Protein AF-A0A497MAT0-F1 (afdb_monomer_lite)

Structure (mmCIF, N/CA/C/O backbone):
data_AF-A0A497MAT0-F1
#
_entry.id   AF-A0A497MAT0-F1
#
loop_
_atom_site.group_PDB
_atom_site.id
_atom_site.type_symbol
_atom_site.label_atom_id
_atom_site.label_alt_id
_atom_site.label_comp_id
_atom_site.label_asym_id
_atom_site.label_entity_id
_atom_site.label_seq_id
_atom_site.pdbx_PDB_ins_code
_atom_site.Cartn_x
_atom_site.Cartn_y
_atom_site.Cartn_z
_atom_site.occupancy
_atom_site.B_iso_or_equiv
_atom_site.auth_seq_id
_atom_site.auth_comp_id
_atom_site.auth_asym_id
_atom_site.auth_atom_id
_atom_site.pdbx_PDB_model_num
ATOM 1 N N . MET A 1 1 ? 36.693 -20.073 -46.738 1.00 61.56 1 MET A N 1
ATOM 2 C CA . MET A 1 1 ? 35.947 -20.848 -45.717 1.00 61.56 1 MET A CA 1
ATOM 3 C C . MET A 1 1 ? 35.997 -20.203 -44.333 1.00 61.56 1 MET A C 1
ATOM 5 O O . MET A 1 1 ? 34.972 -20.157 -43.668 1.00 61.56 1 MET A O 1
ATOM 9 N N . GLU A 1 2 ? 37.143 -19.669 -43.900 1.00 77.38 2 GLU A N 1
ATOM 10 C CA . GLU A 1 2 ? 37.290 -19.065 -42.565 1.00 77.38 2 GLU A CA 1
ATOM 11 C C . GLU A 1 2 ? 36.415 -17.817 -42.345 1.00 77.38 2 GLU A C 1
ATOM 13 O O . GLU A 1 2 ? 35.700 -17.734 -41.349 1.00 77.38 2 GLU A O 1
ATOM 18 N N . ASN A 1 3 ? 36.374 -16.897 -43.314 1.00 85.56 3 ASN A N 1
ATOM 19 C CA . ASN A 1 3 ? 35.547 -15.688 -43.222 1.00 85.56 3 ASN A CA 1
ATOM 20 C C . ASN A 1 3 ? 34.048 -16.012 -43.191 1.00 85.56 3 ASN A C 1
ATOM 22 O O . ASN A 1 3 ? 33.315 -15.440 -42.396 1.00 85.56 3 ASN A O 1
ATOM 26 N N . THR A 1 4 ? 33.600 -16.993 -43.978 1.00 90.19 4 THR A N 1
ATOM 27 C CA . THR A 1 4 ? 32.208 -17.471 -43.975 1.00 90.19 4 THR A CA 1
ATOM 28 C C . THR A 1 4 ? 31.790 -17.980 -42.595 1.00 90.19 4 THR A C 1
ATOM 30 O O . THR A 1 4 ? 30.710 -17.645 -42.117 1.00 90.19 4 THR A O 1
ATOM 33 N N . ARG A 1 5 ? 32.668 -18.730 -41.913 1.00 89.81 5 ARG A N 1
ATOM 34 C CA . ARG A 1 5 ? 32.429 -19.206 -40.544 1.00 89.81 5 ARG A CA 1
ATOM 35 C C . ARG A 1 5 ? 32.402 -18.052 -39.536 1.00 89.81 5 ARG A C 1
ATOM 37 O O . ARG A 1 5 ? 31.552 -18.050 -38.653 1.00 89.81 5 ARG A O 1
ATOM 44 N N . ARG A 1 6 ? 33.289 -17.062 -39.679 1.00 90.81 6 ARG A N 1
ATOM 45 C CA . ARG A 1 6 ? 33.311 -15.861 -38.823 1.00 90.81 6 ARG A CA 1
ATOM 46 C C . ARG A 1 6 ? 32.031 -15.035 -38.976 1.00 90.81 6 ARG A C 1
ATOM 48 O O . ARG A 1 6 ? 31.429 -14.683 -37.968 1.00 90.81 6 ARG A O 1
ATOM 55 N N . TYR A 1 7 ? 31.571 -14.798 -40.205 1.00 95.69 7 TYR A N 1
ATOM 56 C CA . TYR A 1 7 ? 30.310 -14.095 -40.447 1.00 95.69 7 TYR A CA 1
ATOM 57 C C . TYR A 1 7 ? 29.113 -14.866 -39.894 1.00 95.69 7 TYR A C 1
ATOM 59 O O . TYR A 1 7 ? 28.295 -14.267 -39.211 1.00 95.69 7 TYR A O 1
ATOM 67 N N . ALA A 1 8 ? 29.053 -16.189 -40.080 1.00 94.94 8 ALA A N 1
ATOM 68 C CA . ALA A 1 8 ? 27.979 -17.007 -39.515 1.00 94.94 8 ALA A CA 1
ATOM 69 C C . ALA A 1 8 ? 27.903 -16.908 -37.979 1.00 94.94 8 ALA A C 1
ATOM 71 O O . ALA A 1 8 ? 26.812 -16.790 -37.424 1.00 94.94 8 ALA A O 1
ATOM 72 N N . ILE A 1 9 ? 29.052 -16.901 -37.291 1.00 95.88 9 ILE A N 1
ATOM 73 C CA . ILE A 1 9 ? 29.111 -16.734 -35.830 1.00 95.88 9 ILE A CA 1
ATOM 74 C C . ILE A 1 9 ? 28.631 -15.337 -35.423 1.00 95.88 9 ILE A C 1
ATOM 76 O O . ILE A 1 9 ? 27.821 -15.215 -34.508 1.00 95.88 9 ILE A O 1
ATOM 80 N N . ILE A 1 10 ? 29.088 -14.287 -36.111 1.00 96.31 10 ILE A N 1
ATOM 81 C CA . ILE A 1 10 ? 28.670 -12.907 -35.823 1.00 96.31 10 ILE A CA 1
ATOM 82 C C . ILE A 1 10 ? 27.159 -12.751 -36.032 1.00 96.31 10 ILE A C 1
ATOM 84 O O . ILE A 1 10 ? 26.474 -12.201 -35.174 1.00 96.31 10 ILE A O 1
ATOM 88 N N . THR A 1 11 ? 26.620 -13.283 -37.130 1.00 95.56 11 THR A N 1
ATOM 89 C CA . THR A 1 11 ? 25.180 -13.259 -37.407 1.00 95.56 11 THR A CA 1
ATOM 90 C C . THR A 1 11 ? 24.389 -14.003 -36.330 1.00 95.56 11 THR A C 1
ATOM 92 O O . THR A 1 11 ? 23.381 -13.482 -35.862 1.00 95.56 11 THR A O 1
ATOM 95 N N . LEU A 1 12 ? 24.855 -15.172 -35.875 1.00 96.62 12 LEU A N 1
ATOM 96 C CA . LEU A 1 12 ? 24.203 -15.923 -34.797 1.00 96.62 12 LEU A CA 1
ATOM 97 C C . LEU A 1 12 ? 24.175 -15.135 -33.478 1.00 96.62 12 LEU A C 1
ATOM 99 O O . LEU A 1 12 ? 23.144 -15.093 -32.811 1.00 96.62 12 LEU A O 1
ATOM 103 N N . LEU A 1 13 ? 25.282 -14.480 -33.115 1.00 96.44 13 LEU A N 1
ATOM 104 C CA . LEU A 1 13 ? 25.360 -13.664 -31.900 1.00 96.44 13 LEU A CA 1
ATOM 105 C C . LEU A 1 13 ? 24.410 -12.462 -31.958 1.00 96.44 13 LEU A C 1
ATOM 107 O O . LEU A 1 13 ? 23.730 -12.175 -30.976 1.00 96.44 13 LEU A O 1
ATOM 111 N N . LEU A 1 14 ? 24.309 -11.797 -33.111 1.00 96.56 14 LEU A N 1
ATOM 112 C CA . LEU A 1 14 ? 23.373 -10.686 -33.302 1.00 96.56 14 LEU A CA 1
ATOM 113 C C . LEU A 1 14 ? 21.911 -11.137 -33.187 1.00 96.56 14 LEU A C 1
ATOM 115 O O . LEU A 1 14 ? 21.107 -10.433 -32.580 1.00 96.56 14 LEU A O 1
ATOM 119 N N . LEU A 1 15 ? 21.571 -12.319 -33.710 1.00 96.12 15 LEU A N 1
ATOM 120 C CA . LEU A 1 15 ? 20.229 -12.889 -33.570 1.00 96.12 15 LEU A CA 1
ATOM 121 C C . LEU A 1 15 ? 19.898 -13.229 -32.111 1.00 96.12 15 LEU A C 1
ATOM 123 O O . LEU A 1 15 ? 18.789 -12.947 -31.66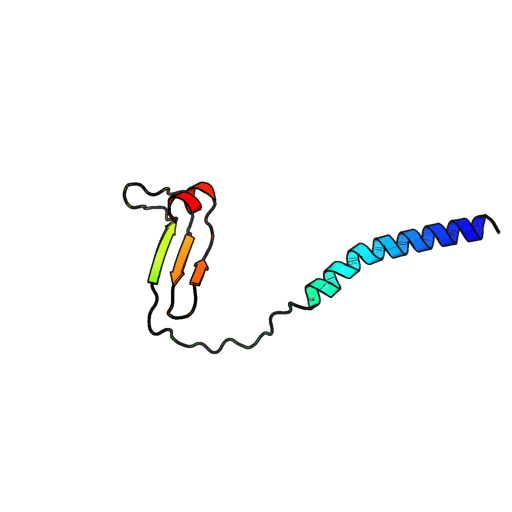6 1.00 96.12 15 LEU A O 1
ATOM 127 N N . LEU A 1 16 ? 20.854 -13.774 -31.351 1.00 95.50 16 LEU A N 1
ATOM 128 C CA . LEU A 1 16 ? 20.673 -14.053 -29.921 1.00 95.50 16 LEU A CA 1
ATOM 129 C C . LEU A 1 16 ? 20.451 -12.772 -29.111 1.00 95.50 16 LEU A C 1
ATOM 131 O O . LEU A 1 16 ? 19.585 -12.744 -28.242 1.00 95.50 16 LEU A O 1
ATOM 135 N N . VAL A 1 17 ? 21.189 -11.703 -29.420 1.00 94.69 17 VAL A N 1
ATOM 136 C CA . VAL A 1 17 ? 21.008 -10.389 -28.788 1.00 94.69 17 VAL A CA 1
ATOM 137 C C . VAL A 1 17 ? 19.650 -9.795 -29.163 1.00 94.69 17 VAL A C 1
ATOM 139 O O . VAL A 1 17 ? 18.925 -9.352 -28.287 1.00 94.69 17 VAL A O 1
ATOM 142 N N . ALA A 1 18 ? 19.243 -9.833 -30.434 1.00 93.06 18 ALA A N 1
ATOM 143 C CA . ALA A 1 18 ? 17.919 -9.358 -30.843 1.00 93.06 18 ALA A CA 1
ATOM 144 C C . ALA A 1 18 ? 16.786 -10.125 -30.134 1.00 93.06 18 ALA A C 1
ATOM 146 O O . ALA A 1 18 ? 15.777 -9.540 -29.738 1.00 93.06 18 ALA A O 1
ATOM 147 N N . LEU A 1 19 ? 16.979 -11.428 -29.916 1.00 92.69 19 LEU A N 1
ATOM 148 C CA . LEU A 1 19 ? 16.014 -12.287 -29.247 1.00 92.69 19 LEU A CA 1
ATOM 149 C C . LEU A 1 19 ? 15.774 -11.880 -27.781 1.00 92.69 19 LEU A C 1
ATOM 151 O O . LEU A 1 19 ? 14.632 -11.959 -27.329 1.00 92.69 19 LEU A O 1
ATOM 155 N N . THR A 1 20 ? 16.784 -11.380 -27.053 1.00 89.44 20 THR A N 1
ATOM 156 C CA . THR A 1 20 ? 16.601 -10.921 -25.658 1.00 89.44 20 THR A CA 1
ATOM 157 C C . THR A 1 20 ? 15.731 -9.671 -25.548 1.00 89.44 20 THR A C 1
ATOM 159 O O . THR A 1 20 ? 15.094 -9.474 -24.516 1.00 89.44 20 THR A O 1
ATOM 162 N N . TYR A 1 21 ? 15.649 -8.857 -26.603 1.00 87.94 21 TYR A N 1
ATOM 163 C CA . TYR A 1 21 ? 14.765 -7.688 -26.647 1.00 87.94 21 TYR A CA 1
ATOM 164 C C . TYR A 1 21 ? 13.331 -8.042 -27.063 1.00 87.94 21 TYR A C 1
ATOM 166 O O . TYR A 1 21 ? 12.388 -7.379 -26.636 1.00 87.94 21 TYR A O 1
ATOM 174 N N . ILE A 1 22 ? 13.151 -9.089 -27.875 1.00 86.75 22 ILE A N 1
ATOM 175 C CA . ILE A 1 22 ? 11.842 -9.495 -28.408 1.00 86.75 22 ILE A CA 1
ATOM 176 C C . ILE A 1 22 ? 11.113 -10.456 -27.455 1.00 86.75 22 ILE A C 1
ATOM 178 O O . ILE A 1 22 ? 9.897 -10.373 -27.310 1.00 86.75 22 ILE A O 1
ATOM 182 N N . LEU A 1 23 ? 11.823 -11.352 -26.759 1.00 85.19 23 LEU A N 1
ATOM 183 C CA . LEU A 1 23 ? 11.190 -12.302 -25.834 1.00 85.19 23 LEU A CA 1
ATOM 184 C C . LEU A 1 23 ? 10.325 -11.613 -24.760 1.00 85.19 23 LEU A C 1
ATOM 186 O O . LEU A 1 23 ? 9.166 -11.996 -24.604 1.00 85.19 23 LEU A O 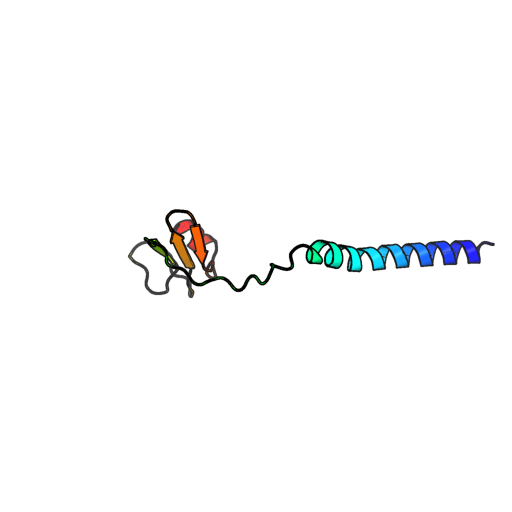1
ATOM 190 N N . PRO A 1 24 ? 10.821 -10.586 -24.043 1.00 79.00 24 PRO A N 1
ATOM 191 C CA . PRO A 1 24 ? 10.051 -9.929 -22.994 1.00 79.00 24 PRO A CA 1
ATOM 192 C C . PRO A 1 24 ? 8.781 -9.254 -23.510 1.00 79.00 24 PRO A C 1
ATOM 194 O O . PRO A 1 24 ? 7.800 -9.206 -22.777 1.00 79.00 24 PRO A O 1
ATOM 197 N N . SER A 1 25 ? 8.766 -8.743 -24.748 1.00 72.44 25 SER A N 1
ATOM 198 C CA . SER A 1 25 ? 7.569 -8.112 -25.318 1.00 72.44 25 SER A CA 1
ATOM 199 C C . SER A 1 25 ? 6.501 -9.141 -25.690 1.00 72.44 25 SER A C 1
ATOM 201 O O . SER A 1 25 ? 5.317 -8.886 -25.480 1.00 72.44 25 SER A O 1
ATOM 203 N N . ILE A 1 26 ? 6.908 -10.327 -26.149 1.00 73.56 26 ILE A N 1
ATOM 204 C CA . ILE A 1 26 ? 5.995 -11.445 -26.421 1.00 73.56 26 ILE A CA 1
ATOM 205 C C . ILE A 1 26 ? 5.437 -12.016 -25.110 1.00 73.56 26 ILE A C 1
ATOM 207 O O . ILE A 1 26 ? 4.231 -12.228 -25.008 1.00 73.56 26 ILE A O 1
ATOM 211 N N . TYR A 1 27 ? 6.277 -12.201 -24.085 1.00 69.69 27 TYR A N 1
ATOM 212 C CA . TYR A 1 27 ? 5.829 -12.690 -22.775 1.00 69.69 27 TYR A CA 1
ATOM 213 C C . TYR A 1 27 ? 4.984 -11.658 -22.007 1.00 69.69 27 TYR A C 1
ATOM 215 O O . TYR A 1 27 ? 4.028 -12.044 -21.343 1.00 69.69 27 TYR A O 1
ATOM 223 N N . ARG A 1 28 ? 5.260 -10.351 -22.138 1.00 62.09 28 ARG A N 1
ATOM 224 C CA . ARG A 1 28 ? 4.404 -9.283 -21.580 1.00 62.09 28 ARG A CA 1
ATOM 225 C C . ARG A 1 28 ? 3.088 -9.103 -22.340 1.00 62.09 28 ARG A C 1
ATOM 227 O O . ARG A 1 28 ? 2.121 -8.623 -21.762 1.00 62.09 28 ARG A O 1
ATOM 234 N N . GLY A 1 29 ? 3.028 -9.495 -23.614 1.00 51.34 29 GLY A N 1
ATOM 235 C CA . GLY A 1 29 ? 1.829 -9.379 -24.449 1.00 51.34 29 GLY A CA 1
ATOM 236 C C . GLY A 1 29 ? 0.651 -10.261 -24.013 1.00 51.34 29 GLY A C 1
ATOM 237 O O . GLY A 1 29 ? -0.460 -10.043 -24.490 1.00 51.34 29 GLY A O 1
ATOM 238 N N . GLY A 1 30 ? 0.873 -11.223 -23.108 1.00 51.50 30 GLY A N 1
ATOM 239 C CA . GLY A 1 30 ? -0.169 -12.080 -22.528 1.00 51.50 30 GLY A CA 1
ATOM 240 C C . GLY A 1 30 ? -0.992 -11.428 -21.410 1.00 51.50 30 GLY A C 1
ATOM 241 O O . GLY A 1 30 ? -2.067 -11.925 -21.092 1.00 51.50 30 GLY A O 1
ATOM 242 N N . GLU A 1 31 ? -0.538 -10.298 -20.863 1.00 53.69 31 GLU A N 1
ATOM 243 C CA . GLU A 1 31 ? -1.281 -9.495 -19.883 1.00 53.69 31 GLU A CA 1
ATOM 244 C C . GLU A 1 31 ? -1.810 -8.204 -20.516 1.00 53.69 31 GLU A C 1
ATOM 246 O O . GLU A 1 31 ? -1.790 -7.126 -19.923 1.00 53.69 31 GLU A O 1
ATOM 251 N N . GLN A 1 32 ? -2.317 -8.286 -21.747 1.00 51.28 32 GLN A N 1
ATOM 252 C CA . GLN A 1 32 ? -3.305 -7.298 -22.163 1.00 51.28 32 GLN A CA 1
ATOM 253 C C . GLN A 1 32 ? -4.550 -7.560 -21.326 1.00 51.28 32 GLN A C 1
ATOM 255 O O . GLN A 1 32 ? -5.363 -8.421 -21.665 1.00 51.28 3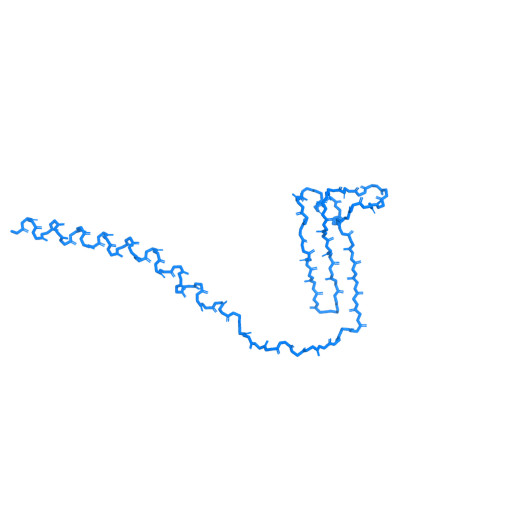2 GLN A O 1
ATOM 260 N N . ALA A 1 33 ? -4.645 -6.853 -20.195 1.00 54.56 33 ALA A N 1
ATOM 261 C CA . ALA A 1 33 ? -5.846 -6.755 -19.390 1.00 54.56 33 ALA A CA 1
ATOM 262 C C . ALA A 1 33 ? -7.014 -6.580 -20.355 1.00 54.56 33 ALA A C 1
ATOM 264 O O . ALA A 1 33 ? -7.112 -5.579 -21.071 1.00 54.56 33 ALA A O 1
ATOM 265 N N . ARG A 1 34 ? -7.832 -7.625 -20.456 1.00 51.47 34 ARG A N 1
ATOM 266 C CA . ARG A 1 34 ? -9.031 -7.619 -21.272 1.00 51.47 34 ARG A CA 1
ATOM 267 C C . ARG A 1 34 ? -9.797 -6.379 -20.836 1.00 51.47 34 ARG A C 1
ATOM 269 O O . ARG A 1 34 ? -10.177 -6.279 -19.673 1.00 51.47 34 ARG A O 1
ATOM 276 N N . SER A 1 35 ? -9.950 -5.419 -21.745 1.00 56.72 35 SER A N 1
ATOM 277 C CA . SER A 1 35 ? -10.826 -4.268 -21.546 1.00 56.72 35 SER A CA 1
ATOM 278 C C . SER A 1 35 ? -12.264 -4.780 -21.608 1.00 56.72 35 SER A C 1
ATOM 280 O O . SER A 1 35 ? -13.003 -4.563 -22.565 1.00 56.72 35 SER A O 1
ATOM 282 N N . GLU A 1 36 ? -12.638 -5.590 -20.624 1.00 61.03 36 GLU A N 1
ATOM 283 C CA . GLU A 1 36 ? -14.022 -5.703 -20.229 1.00 61.03 36 GLU A CA 1
ATOM 284 C C . GLU A 1 36 ? -14.312 -4.348 -19.601 1.00 61.03 36 GLU A C 1
ATOM 286 O O . GLU A 1 36 ? -13.710 -4.015 -18.584 1.00 61.03 36 GLU A O 1
ATOM 291 N N . ASN A 1 37 ? -15.137 -3.524 -20.258 1.00 65.81 37 ASN A N 1
ATOM 292 C CA . ASN A 1 37 ? -15.674 -2.318 -19.633 1.00 65.81 37 ASN A CA 1
ATOM 293 C C . ASN A 1 37 ? -16.222 -2.753 -18.272 1.00 65.81 37 ASN A C 1
ATOM 295 O O . ASN A 1 37 ? -17.221 -3.482 -18.263 1.00 65.81 37 ASN A O 1
ATOM 299 N N . PRO A 1 38 ? -15.571 -2.400 -17.150 1.00 70.50 38 PRO A N 1
ATOM 300 C CA . PRO A 1 38 ? -16.003 -2.908 -15.867 1.00 70.50 38 PRO A CA 1
ATOM 301 C C . PRO A 1 38 ? -17.417 -2.381 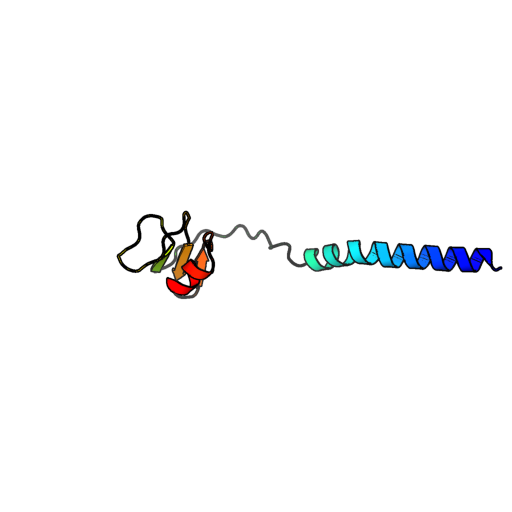-15.651 1.00 70.50 38 PRO A C 1
ATOM 303 O O . PRO A 1 38 ? -17.646 -1.170 -15.638 1.00 70.50 38 PRO A O 1
ATOM 306 N N . SER A 1 39 ? -18.391 -3.286 -15.554 1.00 80.50 39 SER A N 1
ATOM 307 C CA . SER A 1 39 ? -19.742 -2.889 -15.189 1.00 80.50 39 SER A CA 1
ATOM 308 C C . SER A 1 39 ? -19.672 -2.334 -13.773 1.00 80.50 39 SER A C 1
ATOM 310 O O . SER A 1 39 ? -19.301 -3.059 -12.847 1.00 80.50 39 SER A O 1
ATOM 312 N N . LEU A 1 40 ? -19.990 -1.052 -13.610 1.00 83.00 40 LEU A N 1
ATOM 313 C CA . LEU A 1 40 ? -20.054 -0.434 -12.292 1.00 83.00 40 LEU A CA 1
ATOM 314 C C . LEU A 1 40 ? -21.135 -1.147 -11.471 1.00 83.00 40 LEU A C 1
ATOM 316 O O . LEU A 1 40 ? -22.290 -1.234 -11.888 1.00 83.00 40 LEU A O 1
ATOM 320 N N . GLY A 1 41 ? -20.736 -1.677 -10.321 1.00 85.94 41 GLY A N 1
ATOM 321 C CA . GLY A 1 41 ? -21.616 -2.279 -9.325 1.00 85.94 41 GLY A CA 1
ATOM 322 C C . GLY A 1 41 ? -21.450 -1.585 -7.976 1.00 85.94 41 GLY A C 1
ATOM 323 O O . GLY A 1 41 ? -20.701 -0.616 -7.856 1.00 85.94 41 GLY A O 1
ATOM 324 N N . TYR A 1 42 ? -22.133 -2.092 -6.955 1.00 89.62 42 TYR A N 1
ATOM 325 C CA . TYR A 1 42 ? -21.939 -1.661 -5.572 1.00 89.62 42 TYR A CA 1
ATOM 326 C C . TYR A 1 42 ? -21.367 -2.810 -4.737 1.00 89.62 42 TYR A C 1
ATOM 328 O O . TYR A 1 42 ? -21.559 -3.982 -5.063 1.00 89.62 42 TYR A O 1
ATOM 336 N N . VAL A 1 43 ? -20.682 -2.462 -3.649 1.00 91.94 43 VAL A N 1
ATOM 337 C CA . VAL A 1 43 ? -20.316 -3.398 -2.580 1.00 91.94 43 VAL A CA 1
ATOM 338 C C . VAL A 1 43 ? -21.244 -3.164 -1.394 1.00 91.94 43 VAL A C 1
ATOM 340 O O . VAL A 1 43 ? -21.639 -2.031 -1.132 1.00 91.94 43 VAL A O 1
ATOM 343 N N . GLU A 1 44 ? -21.638 -4.230 -0.701 1.00 94.38 44 GLU A N 1
ATOM 344 C CA . GLU A 1 44 ? -22.557 -4.122 0.442 1.00 94.38 44 GLU A CA 1
ATOM 345 C C . GLU A 1 44 ? -21.925 -3.388 1.631 1.00 94.38 44 GLU A C 1
ATOM 347 O O . GLU A 1 44 ? -22.607 -2.642 2.327 1.00 94.38 44 GLU A O 1
ATOM 352 N N . TYR A 1 45 ? -20.621 -3.580 1.836 1.00 95.94 45 TYR A N 1
ATOM 353 C CA . TYR A 1 45 ? -19.832 -2.855 2.821 1.00 95.94 45 TYR A CA 1
ATOM 354 C C . TYR A 1 45 ? -18.430 -2.580 2.279 1.00 95.94 45 TYR A C 1
ATOM 356 O O . TYR A 1 45 ? -17.938 -3.292 1.397 1.00 95.94 45 TYR A O 1
ATOM 364 N N . VAL A 1 46 ? -17.798 -1.555 2.846 1.00 97.06 46 VAL A N 1
ATOM 365 C CA . VAL A 1 46 ? -16.377 -1.268 2.681 1.00 97.06 46 VAL A CA 1
ATOM 366 C C . VAL A 1 46 ? -15.818 -0.760 4.007 1.00 97.06 46 VAL A C 1
ATOM 368 O O . VAL A 1 46 ? -16.419 0.110 4.638 1.00 97.06 46 VAL A O 1
ATOM 371 N N . GLU A 1 47 ? -14.690 -1.315 4.425 1.00 98.25 47 GLU A N 1
ATOM 372 C CA . GLU A 1 47 ? -13.867 -0.796 5.512 1.00 98.25 47 GLU A CA 1
ATOM 373 C C . GLU A 1 47 ? -12.619 -0.152 4.909 1.00 98.25 47 GLU A C 1
ATOM 375 O O . GLU A 1 47 ? -12.015 -0.690 3.981 1.00 98.25 47 GLU A O 1
ATOM 380 N N . VAL A 1 48 ? -12.280 1.047 5.381 1.00 98.00 48 VAL A N 1
ATOM 381 C CA . VAL A 1 48 ? -11.122 1.801 4.901 1.00 98.00 48 VAL A CA 1
ATOM 382 C C . VAL A 1 48 ? -10.270 2.174 6.099 1.00 98.00 48 VAL A C 1
ATOM 384 O O . VAL A 1 48 ? -10.653 3.029 6.898 1.00 98.00 48 VAL A O 1
ATOM 387 N N . THR A 1 49 ? -9.098 1.559 6.193 1.00 97.19 49 THR A N 1
ATOM 388 C CA . THR A 1 49 ? -8.081 1.889 7.185 1.00 97.19 49 THR A CA 1
ATOM 389 C C . THR A 1 49 ? -7.061 2.826 6.554 1.00 97.19 49 THR A C 1
ATOM 391 O O . THR A 1 49 ? -6.449 2.518 5.529 1.00 97.19 49 THR A O 1
ATOM 394 N N . VAL A 1 50 ? -6.876 3.995 7.163 1.00 96.19 50 VAL A N 1
ATOM 395 C CA . VAL A 1 50 ? -5.861 4.961 6.736 1.00 96.19 50 VAL A CA 1
ATOM 396 C C . VAL A 1 50 ? -4.527 4.551 7.350 1.00 96.19 50 VAL A C 1
ATOM 398 O O . VAL A 1 50 ? -4.320 4.733 8.546 1.00 96.19 50 VAL A O 1
ATOM 401 N N . LEU A 1 51 ? -3.634 3.988 6.534 1.00 96.50 51 LEU A N 1
ATOM 402 C CA . LEU A 1 51 ? -2.297 3.589 6.974 1.00 96.50 51 LEU A CA 1
ATOM 403 C C . LEU A 1 51 ? -1.328 4.767 6.949 1.00 96.50 51 LEU A C 1
ATOM 405 O O . LEU A 1 51 ? -0.473 4.874 7.816 1.00 96.50 51 LEU A O 1
ATOM 409 N N . ILE A 1 52 ? -1.446 5.661 5.966 1.00 96.81 52 ILE A N 1
ATOM 410 C CA . ILE A 1 52 ? -0.631 6.875 5.866 1.00 96.81 52 ILE A CA 1
ATOM 411 C C . ILE A 1 52 ? -1.547 8.043 5.515 1.00 96.81 52 ILE A C 1
ATOM 413 O O . ILE A 1 52 ? -2.293 7.978 4.538 1.00 96.81 52 ILE A O 1
ATOM 417 N N . ASP A 1 53 ? -1.451 9.107 6.305 1.00 95.06 53 ASP A N 1
ATOM 418 C CA . ASP A 1 53 ? -1.971 10.444 6.023 1.00 95.06 53 ASP A CA 1
ATOM 419 C C . ASP A 1 53 ? -1.043 11.479 6.681 1.00 95.06 53 ASP A C 1
ATOM 421 O O . ASP A 1 53 ? -0.206 11.163 7.532 1.00 95.06 53 ASP A O 1
ATOM 425 N N . ASN A 1 54 ? -1.203 12.738 6.296 1.00 94.62 54 ASN A N 1
ATOM 426 C CA . ASN A 1 54 ? -0.461 13.871 6.820 1.00 94.62 54 ASN A CA 1
ATOM 427 C C . ASN A 1 54 ? -0.926 14.297 8.228 1.00 94.62 54 ASN A C 1
ATOM 429 O O . ASN A 1 54 ? -0.219 15.067 8.880 1.00 94.62 54 ASN A O 1
ATOM 433 N N . HIS A 1 55 ? -2.085 13.817 8.703 1.00 93.38 55 HIS A N 1
ATOM 434 C CA . HIS A 1 55 ? -2.648 14.145 10.020 1.00 93.38 55 HIS A CA 1
ATOM 435 C C . HIS A 1 55 ? -2.967 12.872 10.823 1.00 93.38 55 HIS A C 1
ATOM 437 O O . HIS A 1 55 ? -4.131 12.491 10.949 1.00 93.38 55 HIS A O 1
ATOM 443 N N . PRO A 1 56 ? -1.941 12.198 11.368 1.00 91.12 56 PRO A N 1
ATOM 444 C CA . PRO A 1 56 ? -2.122 10.933 12.065 1.00 91.12 56 PRO A CA 1
ATOM 445 C C . PRO A 1 56 ? -2.785 11.119 13.435 1.00 91.12 56 PRO A C 1
ATOM 447 O O . PRO A 1 56 ? -2.659 12.172 14.070 1.00 91.12 56 PRO A O 1
ATOM 450 N N . ASP A 1 57 ? -3.398 10.046 13.938 1.00 85.62 57 ASP A N 1
ATOM 451 C CA . ASP A 1 57 ? -3.615 9.900 15.378 1.00 85.62 57 ASP A CA 1
ATOM 452 C C . ASP A 1 57 ? -2.266 9.682 16.091 1.00 85.62 57 ASP A C 1
ATOM 454 O O . ASP A 1 57 ? -1.260 9.274 15.499 1.00 85.62 57 ASP A O 1
ATOM 458 N N . SER A 1 58 ? -2.226 9.979 17.385 1.00 78.94 58 SER A N 1
ATOM 459 C CA . SER A 1 58 ? -1.032 9.817 18.205 1.00 78.94 58 SER A CA 1
ATOM 460 C C . SER A 1 58 ? -0.489 8.385 18.101 1.00 78.94 58 SER A C 1
ATOM 462 O O . SER A 1 58 ? -1.241 7.430 18.254 1.00 78.94 58 SER A O 1
ATOM 464 N N . SER A 1 59 ? 0.825 8.258 17.858 1.00 89.19 59 SER A N 1
ATOM 465 C CA . SER A 1 59 ? 1.623 7.027 17.638 1.00 89.19 59 SER A CA 1
ATOM 466 C C . SER A 1 59 ? 1.852 6.551 16.195 1.00 89.19 59 SER A C 1
ATOM 468 O O . SER A 1 59 ? 2.799 5.790 15.995 1.00 89.19 59 SER A O 1
ATOM 470 N N . LEU A 1 60 ? 1.116 7.045 15.192 1.00 95.00 60 LEU A N 1
ATOM 471 C CA . LEU A 1 60 ? 1.342 6.652 13.791 1.00 95.00 60 LEU A CA 1
ATOM 472 C C . LEU A 1 60 ? 2.430 7.499 13.110 1.00 95.00 60 LEU A C 1
ATOM 474 O O . LEU A 1 60 ? 2.620 8.681 13.409 1.00 95.00 60 LEU A O 1
ATOM 478 N N . ARG A 1 61 ? 3.148 6.899 12.156 1.00 95.88 61 ARG A N 1
ATOM 479 C CA . ARG A 1 61 ? 4.086 7.609 11.271 1.00 95.88 61 ARG A CA 1
ATOM 480 C C . ARG A 1 61 ? 3.314 8.383 10.195 1.00 95.88 61 ARG A C 1
ATOM 482 O O . ARG A 1 61 ? 2.376 7.848 9.622 1.00 95.88 61 ARG A O 1
ATOM 489 N N . SER A 1 62 ? 3.733 9.607 9.870 1.00 96.12 62 SER A N 1
ATOM 490 C CA . SER A 1 62 ? 3.059 10.459 8.871 1.00 96.12 62 SER A CA 1
ATOM 491 C C . SER A 1 62 ? 4.018 11.076 7.847 1.00 96.12 62 SER A C 1
ATOM 493 O O . SER A 1 62 ? 4.217 12.295 7.810 1.00 96.12 62 SER A O 1
ATOM 495 N N . PRO A 1 63 ? 4.673 10.256 7.007 1.00 95.75 63 PRO A N 1
ATOM 496 C CA . PRO A 1 63 ? 5.366 10.794 5.846 1.00 95.75 63 PRO A CA 1
ATOM 497 C C . PRO A 1 63 ? 4.359 11.442 4.879 1.00 95.75 63 PRO A C 1
ATOM 499 O O . PRO A 1 63 ? 3.199 11.042 4.822 1.00 95.75 63 PRO A O 1
ATOM 502 N N . TRP A 1 64 ? 4.806 12.424 4.089 1.00 96.06 64 TRP A N 1
ATOM 503 C CA . TRP A 1 64 ? 3.922 13.140 3.164 1.00 96.06 64 TRP A CA 1
ATOM 504 C C . TRP A 1 64 ? 3.371 12.215 2.069 1.00 96.06 64 TRP A C 1
ATOM 506 O O . TRP A 1 64 ? 4.118 11.803 1.181 1.00 96.06 64 TRP A O 1
ATOM 516 N N . GLY A 1 65 ? 2.077 11.902 2.105 1.00 94.06 65 GLY A N 1
ATOM 517 C CA . GLY A 1 65 ? 1.456 10.990 1.144 1.00 94.06 65 GLY A CA 1
ATOM 518 C C . GLY A 1 65 ? 0.149 10.385 1.641 1.00 94.06 65 GLY A C 1
ATOM 519 O O 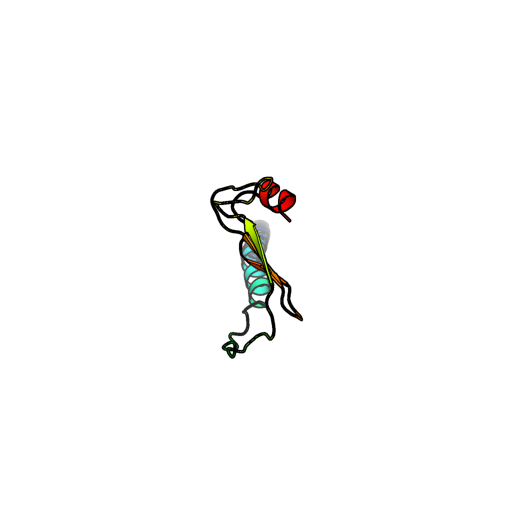. GLY A 1 65 ? -0.448 10.874 2.597 1.00 94.06 65 GLY A O 1
ATOM 520 N N . ILE A 1 66 ? -0.290 9.324 0.964 1.00 95.31 66 ILE A N 1
ATOM 521 C CA . ILE A 1 66 ? -1.472 8.552 1.341 1.00 95.31 66 ILE A CA 1
ATOM 522 C C . ILE A 1 66 ? -1.216 7.058 1.136 1.00 95.31 66 ILE A C 1
ATOM 524 O O . ILE A 1 66 ? -0.515 6.661 0.206 1.00 95.31 66 ILE A O 1
ATOM 528 N N . SER A 1 67 ? -1.783 6.232 2.008 1.00 97.50 67 SER A N 1
ATOM 529 C CA . SER A 1 67 ? -1.912 4.791 1.798 1.00 97.50 67 SER A CA 1
ATOM 530 C C . SER A 1 67 ? -3.160 4.302 2.520 1.00 97.50 67 SER A C 1
ATOM 532 O O . SER A 1 67 ? -3.368 4.627 3.693 1.00 97.50 67 SER A O 1
ATOM 534 N N . LEU A 1 68 ? -4.007 3.563 1.803 1.00 97.94 68 LEU A N 1
ATOM 535 C CA . LEU A 1 68 ? -5.283 3.062 2.304 1.00 97.94 68 LEU A CA 1
ATOM 536 C C . LEU A 1 68 ? -5.328 1.545 2.178 1.00 97.94 68 LEU A C 1
ATOM 538 O O . LEU A 1 68 ? -5.123 0.996 1.094 1.00 97.94 68 LEU A O 1
ATOM 542 N N . TYR A 1 69 ? -5.670 0.882 3.271 1.00 98.00 69 TYR A N 1
ATOM 543 C CA . TYR A 1 69 ? -6.021 -0.526 3.269 1.00 98.00 69 TYR A CA 1
ATOM 544 C C . TYR A 1 69 ? -7.544 -0.637 3.204 1.00 98.00 69 TYR A C 1
ATOM 546 O O . TYR A 1 69 ? -8.254 -0.142 4.077 1.00 98.00 69 TYR A O 1
ATOM 554 N N . VAL A 1 70 ? -8.044 -1.184 2.099 1.00 98.25 70 VAL A N 1
ATOM 555 C CA . VAL A 1 70 ? -9.468 -1.214 1.762 1.00 98.25 70 VAL A CA 1
ATOM 556 C C . VAL A 1 70 ? -9.947 -2.653 1.751 1.00 98.25 70 VAL A C 1
ATOM 558 O O . VAL A 1 70 ? -9.451 -3.472 0.974 1.00 98.25 70 VAL A O 1
ATOM 561 N N . GLU A 1 71 ? -10.955 -2.943 2.561 1.00 97.94 71 GLU A N 1
ATOM 562 C CA . GLU A 1 71 ? -11.538 -4.273 2.698 1.00 97.94 71 GLU A CA 1
ATOM 563 C C . GLU A 1 71 ? -13.017 -4.265 2.305 1.00 97.94 71 GLU A C 1
ATOM 565 O O . GLU A 1 71 ? -13.808 -3.428 2.737 1.00 97.94 71 GLU A O 1
ATOM 570 N N . THR A 1 72 ? -13.401 -5.224 1.468 1.00 96.00 72 THR A N 1
ATOM 571 C CA . THR A 1 72 ? -14.791 -5.572 1.151 1.00 96.00 72 THR A CA 1
ATOM 572 C C . THR A 1 72 ? -15.060 -7.001 1.622 1.00 96.00 72 THR A C 1
ATOM 574 O O . THR A 1 72 ? -14.189 -7.656 2.192 1.00 96.00 72 THR A O 1
ATOM 577 N N . ARG A 1 73 ? -16.262 -7.532 1.358 1.00 93.81 73 ARG A N 1
ATOM 578 C CA . ARG A 1 73 ? -16.602 -8.931 1.685 1.00 93.81 73 ARG A CA 1
ATOM 579 C C . ARG A 1 73 ? -15.625 -9.953 1.104 1.00 93.81 73 ARG A C 1
ATOM 581 O O . ARG A 1 73 ? -15.393 -10.994 1.710 1.00 93.81 73 ARG A O 1
ATOM 588 N N . ASP A 1 74 ? -15.157 -9.704 -0.108 1.00 93.94 74 ASP A N 1
ATOM 589 C CA . ASP A 1 74 ? -14.481 -10.680 -0.958 1.00 93.94 74 ASP A CA 1
ATOM 590 C C . ASP A 1 74 ? -13.122 -10.190 -1.472 1.00 93.94 74 ASP A C 1
ATOM 592 O O . ASP A 1 74 ? -12.444 -10.925 -2.192 1.00 93.94 74 ASP A O 1
ATOM 596 N N . ARG A 1 75 ? -12.727 -8.952 -1.150 1.00 94.56 75 ARG A N 1
ATOM 597 C CA . ARG A 1 75 ? -11.511 -8.332 -1.676 1.00 94.56 75 ARG A CA 1
ATOM 598 C C . ARG A 1 75 ? -10.811 -7.490 -0.629 1.00 94.56 75 ARG A C 1
ATOM 600 O O . ARG A 1 75 ? -11.438 -6.827 0.190 1.00 94.56 75 ARG A O 1
ATOM 607 N N . THR A 1 76 ? -9.498 -7.450 -0.780 1.00 96.88 76 THR A N 1
ATOM 608 C CA . THR A 1 76 ? -8.596 -6.583 -0.037 1.00 96.88 76 THR A CA 1
ATOM 609 C C . THR A 1 76 ? -7.730 -5.849 -1.047 1.00 96.88 76 THR A C 1
ATOM 611 O O . THR A 1 76 ? -7.208 -6.459 -1.984 1.00 96.88 76 THR A O 1
ATOM 614 N N . ILE A 1 77 ? -7.600 -4.537 -0.887 1.00 97.19 77 ILE A N 1
ATOM 615 C CA . ILE A 1 77 ? -6.844 -3.670 -1.786 1.00 97.19 77 ILE A CA 1
ATOM 616 C C . ILE A 1 77 ? -5.952 -2.771 -0.936 1.00 97.19 77 ILE A C 1
ATOM 618 O O . ILE A 1 77 ? -6.437 -2.071 -0.054 1.00 97.19 77 ILE A O 1
ATOM 622 N N . LEU A 1 78 ? -4.658 -2.746 -1.248 1.00 97.62 78 LEU A N 1
ATOM 623 C CA . LEU A 1 78 ? -3.766 -1.680 -0.807 1.00 97.62 78 LEU A CA 1
ATOM 624 C C . LEU A 1 78 ? -3.749 -0.600 -1.893 1.00 97.62 78 LEU A C 1
ATOM 626 O O . LEU A 1 78 ? -3.236 -0.827 -2.992 1.00 97.62 78 LEU A O 1
ATOM 630 N N . PHE A 1 79 ? -4.363 0.546 -1.612 1.00 97.25 79 PHE A N 1
ATOM 631 C CA . PHE A 1 79 ? -4.371 1.696 -2.508 1.00 97.25 79 PHE A CA 1
ATOM 632 C C . PHE A 1 79 ? -3.245 2.657 -2.127 1.00 97.25 79 PHE A C 1
ATOM 634 O O . PHE A 1 79 ? -3.296 3.279 -1.065 1.00 97.25 79 PHE A O 1
ATOM 641 N N . ASP A 1 80 ? -2.269 2.784 -3.032 1.00 96.50 80 ASP A N 1
ATOM 642 C CA . ASP A 1 80 ? -0.989 3.473 -2.812 1.00 96.50 80 ASP A CA 1
ATOM 643 C C . ASP A 1 80 ? -0.190 2.887 -1.621 1.00 96.50 80 ASP A C 1
ATOM 645 O O . ASP A 1 80 ? -0.722 2.220 -0.734 1.00 96.50 80 ASP A O 1
ATOM 649 N N . ALA A 1 81 ? 1.122 3.087 -1.611 1.00 95.69 81 ALA A N 1
ATOM 650 C CA . ALA A 1 81 ? 2.021 2.594 -0.564 1.00 95.69 81 ALA A CA 1
ATOM 651 C C . ALA A 1 81 ? 2.690 3.731 0.225 1.00 95.69 81 ALA A C 1
ATOM 653 O O . ALA A 1 81 ? 3.480 3.470 1.132 1.00 95.69 81 ALA A O 1
ATOM 654 N N . GLY A 1 82 ? 2.389 4.990 -0.114 1.00 90.88 82 GLY A N 1
ATOM 655 C CA . GLY A 1 82 ? 3.103 6.143 0.422 1.00 90.88 82 GLY A CA 1
ATOM 656 C C . GLY A 1 82 ? 4.590 6.153 0.019 1.00 90.88 82 GLY A C 1
ATOM 657 O O . GLY A 1 82 ? 5.054 5.305 -0.747 1.00 90.88 82 GLY A O 1
ATOM 658 N N . PRO A 1 83 ? 5.371 7.135 0.498 1.00 93.12 83 PRO A N 1
ATOM 659 C CA . PRO A 1 83 ? 6.773 7.287 0.100 1.00 93.12 83 PRO A CA 1
ATOM 660 C C . PRO A 1 83 ? 7.767 6.492 0.968 1.00 93.12 83 PRO A C 1
ATOM 662 O O . PRO A 1 83 ? 8.945 6.432 0.617 1.00 93.12 83 PRO A O 1
ATOM 665 N N . ASP A 1 84 ? 7.332 5.929 2.102 1.00 95.56 84 ASP A N 1
ATOM 666 C CA . ASP A 1 84 ? 8.203 5.292 3.098 1.00 95.56 84 ASP A CA 1
ATOM 667 C C . ASP A 1 84 ? 7.683 3.889 3.482 1.00 95.56 84 ASP A C 1
ATOM 669 O O . ASP A 1 84 ? 6.653 3.776 4.156 1.00 95.56 84 ASP A O 1
ATOM 673 N N . PRO A 1 85 ? 8.390 2.811 3.087 1.00 95.69 85 PRO A N 1
ATOM 674 C CA . PRO A 1 85 ? 7.975 1.445 3.386 1.00 95.69 85 PRO A CA 1
ATOM 675 C C . PRO A 1 85 ? 8.074 1.085 4.875 1.00 95.69 85 PRO A C 1
ATOM 677 O O . PRO A 1 85 ? 7.339 0.210 5.329 1.00 95.69 85 PRO A O 1
ATOM 680 N N . GLU A 1 86 ? 8.956 1.729 5.648 1.00 97.31 86 GLU A N 1
ATOM 681 C CA . GLU A 1 86 ? 9.053 1.482 7.090 1.00 97.31 86 GLU A CA 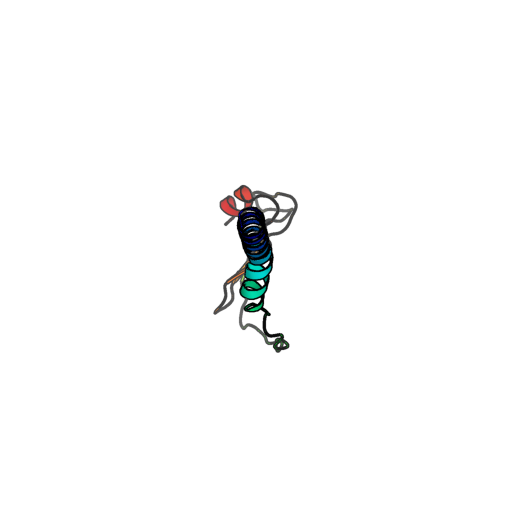1
ATOM 682 C C . GLU A 1 86 ? 7.845 2.083 7.812 1.00 97.31 86 GLU A C 1
ATOM 684 O O . GLU A 1 86 ? 7.243 1.427 8.661 1.00 97.31 86 GLU A O 1
ATOM 689 N N . ALA A 1 87 ? 7.439 3.296 7.427 1.00 96.38 87 ALA A N 1
ATOM 690 C CA . ALA A 1 87 ? 6.218 3.914 7.936 1.00 96.38 87 ALA A CA 1
ATOM 691 C C . ALA A 1 87 ? 4.977 3.065 7.628 1.00 96.38 87 ALA A C 1
ATOM 693 O O . ALA A 1 87 ? 4.159 2.851 8.520 1.00 96.38 87 ALA A O 1
ATOM 694 N N . LEU A 1 88 ? 4.870 2.535 6.403 1.00 96.62 88 LEU A N 1
ATOM 695 C CA . LEU A 1 88 ? 3.776 1.641 6.026 1.00 96.62 88 LEU A CA 1
ATOM 696 C C . LEU A 1 88 ? 3.750 0.375 6.895 1.00 96.62 88 LEU A C 1
ATOM 698 O O . LEU A 1 88 ? 2.694 -0.008 7.380 1.00 96.62 88 LEU A O 1
ATOM 702 N N . MET A 1 89 ? 4.909 -0.248 7.129 1.00 96.88 89 MET A N 1
ATOM 703 C CA . MET A 1 89 ? 5.024 -1.452 7.959 1.00 96.88 89 MET A CA 1
ATOM 704 C C . MET A 1 89 ? 4.686 -1.199 9.435 1.00 96.88 89 MET A C 1
ATOM 706 O O . MET A 1 89 ? 4.149 -2.084 10.088 1.00 96.88 89 MET A O 1
ATOM 710 N N . LEU A 1 90 ? 5.027 -0.025 9.977 1.00 96.62 90 LEU A N 1
ATOM 711 C CA . LEU A 1 90 ? 4.763 0.323 11.379 1.00 96.62 90 LEU A CA 1
ATOM 712 C C . LEU A 1 90 ? 3.307 0.722 11.644 1.00 96.62 90 LEU A C 1
ATOM 714 O O . LEU A 1 90 ? 2.862 0.615 12.785 1.00 96.62 90 LEU A O 1
ATOM 718 N N . ASN A 1 91 ? 2.600 1.210 10.624 1.00 95.62 91 ASN A N 1
ATOM 719 C CA . ASN A 1 91 ? 1.209 1.641 10.745 1.00 95.62 91 ASN A CA 1
ATOM 720 C C . ASN A 1 91 ? 0.191 0.544 10.377 1.00 95.62 91 ASN A C 1
ATOM 722 O O . ASN A 1 91 ? -0.999 0.749 10.618 1.00 95.62 91 ASN A O 1
ATOM 726 N N . ALA A 1 92 ? 0.638 -0.561 9.766 1.00 91.38 92 ALA A N 1
ATOM 727 C CA . ALA A 1 92 ? -0.194 -1.686 9.323 1.00 91.38 92 ALA A CA 1
ATOM 728 C C . ALA A 1 92 ? -0.412 -2.763 10.397 1.00 91.38 92 ALA A C 1
ATOM 730 O O . ALA A 1 92 ? 0.455 -2.925 11.286 1.00 91.38 92 ALA A O 1
#

Secondary structure (DSSP, 8-state):
-HHHHHHHHHHHHHHHHHHHHHHHHHHHGGG------PPP---S--EEEEEE-SSPPTT----SS-EEEEE-SS-EEEE---S-HHHHHHH-

pLDDT: mean 88.06, std 13.36, range [51.28, 98.25]

Sequence (92 aa):
MENTRRYAIITLLLLLVALTYILPSIYRGGEQARSENPSLGYVEYVEVTVLIDNHPDSSLRSPWGISLYVETRDRTILFDAGPDPEALMLNA

Radius of gyration: 25.16 Å; chains: 1; bounding box: 60×35×64 Å

Foldseek 3Di:
DVVVVVVVVVVVVVVVVVCVVVVVVVVVVVPPPPPPVPDDDDAPDKDKDWLEDCDDDPPADHDHDTWIFMDGPVDTDIDDQGPDVVSSVRSD